Protein AF-T1PKG7-F1 (afdb_monomer)

Nearest PDB structures (foldseek):
  4kyn-assembly2_D  TM=7.425E-01  e=3.525E-04  Anopheles gambiae

Mean predicted aligned error: 14.61 Å

pLDDT: mean 75.79, std 23.17, range [30.78, 98.31]

Sequence (175 aa):
MNNEVDESEQGGPGRHHHHRHGPHGHHGRHGHHHHHCFPTCLFNETGILIDGELQEDNLDTFLSGAAAENPEVLPILKESFQTCYQKSVEIMEKIREHWSKKENSSRRPPHHHHRHHHCSPQAGIMFHCAMMNTFKQCPDSIWSDTDECNNVREYFIECMPSPDDQDDEEEEEEE

Structure (mmCIF, N/CA/C/O backbone):
data_AF-T1PKG7-F1
#
_entry.id   AF-T1PKG7-F1
#
loop_
_atom_site.group_PDB
_atom_site.id
_atom_site.type_symbol
_atom_site.label_atom_id
_atom_site.label_alt_id
_atom_site.label_comp_id
_atom_site.label_asym_id
_atom_site.label_entity_id
_atom_site.label_seq_id
_atom_site.pdbx_PDB_ins_code
_atom_site.Cartn_x
_atom_site.Cartn_y
_atom_site.Cartn_z
_atom_site.occupancy
_atom_site.B_iso_or_equiv
_atom_site.auth_seq_id
_atom_site.auth_comp_id
_atom_site.auth_asym_id
_atom_site.auth_atom_id
_atom_site.pdbx_PDB_model_num
ATOM 1 N N . MET A 1 1 ? 54.053 -59.681 -47.381 1.00 36.75 1 MET A N 1
ATOM 2 C CA . MET A 1 1 ? 54.386 -58.263 -47.616 1.00 36.75 1 MET A CA 1
ATOM 3 C C . MET A 1 1 ? 54.652 -57.654 -46.261 1.00 36.75 1 MET A C 1
ATOM 5 O O . MET A 1 1 ? 53.821 -57.787 -45.375 1.00 36.75 1 MET A O 1
ATOM 9 N N . ASN A 1 2 ? 55.874 -57.163 -46.115 1.00 32.66 2 ASN A N 1
ATOM 10 C CA . ASN A 1 2 ? 56.533 -56.772 -44.877 1.00 32.66 2 ASN A CA 1
ATOM 11 C C . ASN A 1 2 ? 55.870 -55.544 -44.237 1.00 32.66 2 ASN A C 1
ATOM 13 O O . ASN A 1 2 ? 55.449 -54.644 -44.961 1.00 32.66 2 ASN A O 1
ATOM 17 N N . ASN A 1 3 ? 55.855 -55.465 -42.908 1.00 30.83 3 ASN A N 1
ATOM 18 C CA . ASN A 1 3 ? 56.869 -54.692 -42.180 1.00 30.83 3 ASN A CA 1
ATOM 19 C C . ASN A 1 3 ? 56.643 -54.799 -40.665 1.00 30.83 3 ASN A C 1
ATOM 21 O O . ASN A 1 3 ? 55.593 -54.419 -40.155 1.00 30.83 3 ASN A O 1
ATOM 25 N N . GLU A 1 4 ? 57.668 -55.293 -39.974 1.00 40.53 4 GLU A N 1
ATOM 26 C CA . GLU A 1 4 ? 57.980 -54.920 -38.595 1.00 40.53 4 GLU A CA 1
ATOM 27 C C . GLU A 1 4 ? 58.285 -53.418 -38.544 1.00 40.53 4 GLU A C 1
ATOM 29 O O . GLU A 1 4 ? 59.022 -52.927 -39.402 1.00 40.53 4 GLU A O 1
ATOM 34 N N . VAL A 1 5 ? 57.773 -52.711 -37.533 1.00 40.88 5 VAL A N 1
ATOM 35 C CA . VAL A 1 5 ? 58.470 -51.556 -36.954 1.00 40.88 5 VAL A CA 1
ATOM 36 C C . VAL A 1 5 ? 58.295 -51.594 -35.437 1.00 40.88 5 VAL A C 1
ATOM 38 O O . VAL A 1 5 ? 57.186 -51.704 -34.916 1.00 40.88 5 VAL A O 1
ATOM 41 N N . ASP A 1 6 ? 59.463 -51.550 -34.816 1.00 31.34 6 ASP A N 1
ATOM 42 C CA . ASP A 1 6 ? 59.846 -51.547 -33.414 1.00 31.34 6 ASP A CA 1
ATOM 43 C C . ASP A 1 6 ? 59.566 -50.206 -32.702 1.00 31.34 6 ASP A C 1
ATOM 45 O O . ASP A 1 6 ? 59.277 -49.185 -33.327 1.00 31.34 6 ASP A O 1
ATOM 49 N N . GLU A 1 7 ? 59.649 -50.263 -31.373 1.00 37.56 7 GLU A N 1
ATOM 50 C CA . GLU A 1 7 ? 59.443 -49.223 -30.361 1.00 37.56 7 GLU A CA 1
ATOM 51 C C . GLU A 1 7 ? 60.201 -47.898 -30.558 1.00 37.56 7 GLU A C 1
ATOM 53 O O . GLU A 1 7 ? 61.357 -47.877 -30.967 1.00 37.56 7 GLU A O 1
ATOM 58 N N . SER A 1 8 ? 59.559 -46.796 -30.135 1.00 30.78 8 SER A N 1
ATOM 59 C CA . SER A 1 8 ? 60.090 -45.537 -29.539 1.00 30.78 8 SER A CA 1
ATOM 60 C C . SER A 1 8 ? 59.114 -44.399 -29.899 1.00 30.78 8 SER A C 1
ATOM 62 O O . SER A 1 8 ? 58.644 -44.324 -31.022 1.00 30.78 8 SER A O 1
ATOM 64 N N . GLU A 1 9 ? 58.648 -43.476 -29.059 1.00 32.22 9 GLU A N 1
ATOM 65 C CA . GLU A 1 9 ? 59.076 -42.955 -27.769 1.00 32.22 9 GLU A CA 1
ATOM 66 C C . GLU A 1 9 ? 57.873 -42.226 -27.116 1.00 32.22 9 GLU A C 1
ATOM 68 O O . GLU A 1 9 ? 57.180 -41.432 -27.745 1.00 32.22 9 GLU A O 1
ATOM 73 N N . GLN A 1 10 ? 57.624 -42.536 -25.844 1.00 37.44 10 GLN A N 1
ATOM 74 C CA . GLN A 1 10 ? 57.260 -41.636 -24.737 1.00 37.44 10 GLN A CA 1
ATOM 75 C C . GLN A 1 10 ? 56.441 -40.349 -25.012 1.00 37.44 10 GLN A C 1
ATOM 77 O O . GLN A 1 10 ? 56.966 -39.306 -25.392 1.00 37.44 10 GLN A O 1
ATOM 82 N N . GLY A 1 11 ? 55.175 -40.365 -24.578 1.00 32.59 11 GLY A N 1
ATOM 83 C CA . GLY A 1 11 ? 54.392 -39.175 -24.226 1.00 32.59 11 GLY A CA 1
ATOM 84 C C . GLY A 1 11 ? 53.432 -39.515 -23.081 1.00 32.59 11 GLY A C 1
ATOM 85 O O . GLY A 1 11 ? 52.555 -40.355 -23.247 1.00 32.59 11 GLY A O 1
ATOM 86 N N . GLY A 1 12 ? 53.673 -38.951 -21.893 1.00 36.41 12 GLY A N 1
ATOM 87 C CA . GLY A 1 12 ? 53.175 -39.442 -20.598 1.00 36.41 12 GLY A CA 1
ATOM 88 C C . GLY A 1 12 ? 51.651 -39.444 -20.374 1.00 36.41 12 GLY A C 1
ATOM 89 O O . GLY A 1 12 ? 50.890 -38.877 -21.157 1.00 36.41 12 GLY A O 1
ATOM 90 N N . PRO A 1 13 ? 51.182 -40.064 -19.271 1.00 38.31 13 PRO A N 1
ATOM 91 C CA . PRO A 1 13 ? 49.759 -40.174 -18.985 1.00 38.31 13 PRO A CA 1
ATOM 92 C C . PRO A 1 13 ? 49.164 -38.796 -18.674 1.00 38.31 13 PRO A C 1
ATOM 94 O O . PRO A 1 13 ? 49.555 -38.121 -17.717 1.00 38.31 13 PRO A O 1
ATOM 97 N N . GLY A 1 14 ? 48.197 -38.392 -19.498 1.00 37.16 14 GLY A N 1
ATOM 98 C CA . GLY A 1 14 ? 47.381 -37.207 -19.285 1.00 37.16 14 GLY A CA 1
ATOM 99 C C . GLY A 1 14 ? 46.740 -37.233 -17.900 1.00 37.16 14 GLY A C 1
ATOM 100 O O . GLY A 1 14 ? 46.066 -38.189 -17.514 1.00 37.16 14 GLY A O 1
ATOM 101 N N . ARG A 1 15 ? 46.959 -36.165 -17.132 1.00 39.47 15 ARG A N 1
ATOM 102 C CA . ARG A 1 15 ? 46.276 -35.936 -15.859 1.00 39.47 15 ARG A CA 1
ATOM 103 C C . ARG A 1 15 ? 44.804 -35.646 -16.144 1.00 39.47 15 ARG A C 1
ATOM 105 O O . ARG A 1 15 ? 44.430 -34.508 -16.409 1.00 39.47 15 ARG A O 1
ATOM 112 N N . HIS A 1 16 ? 43.959 -36.667 -16.067 1.00 42.72 16 HIS A N 1
ATOM 113 C CA . HIS A 1 16 ? 42.524 -36.459 -15.928 1.00 42.72 16 HIS A CA 1
ATOM 114 C C . HIS A 1 16 ? 42.246 -35.973 -14.502 1.00 42.72 16 HIS A C 1
ATOM 116 O O . HIS A 1 16 ? 42.284 -36.740 -13.539 1.00 42.72 16 HIS A O 1
ATOM 122 N N . HIS A 1 17 ? 41.998 -34.672 -14.355 1.00 42.88 17 HIS A N 1
ATOM 123 C CA . HIS A 1 17 ? 41.453 -34.112 -13.124 1.00 42.88 17 HIS A CA 1
ATOM 124 C C . HIS A 1 17 ? 40.016 -34.616 -12.947 1.00 42.88 17 HIS A C 1
ATOM 126 O O . HIS A 1 17 ? 39.062 -34.036 -13.457 1.00 42.88 17 HIS A O 1
ATOM 132 N N . HIS A 1 18 ? 39.856 -35.718 -12.215 1.00 43.47 18 HIS A N 1
ATOM 133 C CA . HIS A 1 18 ? 38.565 -36.105 -11.667 1.00 43.47 18 HIS A CA 1
ATOM 134 C C . HIS A 1 18 ? 38.211 -35.128 -10.545 1.00 43.47 18 HIS A C 1
ATOM 136 O O . HIS A 1 18 ? 38.605 -35.314 -9.393 1.00 43.47 18 HIS A O 1
ATOM 142 N N . HIS A 1 19 ? 37.461 -34.075 -10.870 1.00 45.50 19 HIS A N 1
ATOM 143 C CA . HIS A 1 19 ? 36.728 -33.343 -9.848 1.00 45.50 19 HIS A CA 1
ATOM 144 C C . HIS A 1 19 ? 35.673 -34.287 -9.266 1.00 45.50 19 HIS A C 1
ATOM 146 O O . HIS A 1 19 ? 34.627 -34.540 -9.863 1.00 45.50 19 HIS A O 1
ATOM 152 N N . ARG A 1 20 ? 35.982 -34.853 -8.094 1.00 42.34 20 ARG A N 1
ATOM 153 C CA . ARG A 1 20 ? 34.993 -35.469 -7.213 1.00 42.34 20 ARG A CA 1
ATOM 154 C C . ARG A 1 20 ? 34.024 -34.372 -6.788 1.00 42.34 20 ARG A C 1
ATOM 156 O O . ARG A 1 20 ? 34.294 -33.634 -5.845 1.00 42.34 20 ARG A O 1
ATOM 163 N N . HIS A 1 21 ? 32.907 -34.255 -7.491 1.00 48.47 21 HIS A N 1
ATOM 164 C CA . HIS A 1 21 ? 31.744 -33.585 -6.939 1.00 48.47 21 HIS A CA 1
ATOM 165 C C . HIS A 1 21 ? 31.250 -34.448 -5.773 1.00 48.47 21 HIS A C 1
ATOM 167 O O . HIS A 1 21 ? 30.805 -35.578 -5.974 1.00 48.47 21 HIS A O 1
ATOM 173 N N . GLY A 1 22 ? 31.409 -33.943 -4.546 1.00 43.34 22 GLY A N 1
ATOM 174 C CA . GLY A 1 22 ? 30.680 -34.458 -3.388 1.00 43.34 22 GLY A CA 1
ATOM 175 C C . GLY A 1 22 ? 29.170 -34.382 -3.643 1.00 43.34 22 GLY A C 1
ATOM 176 O O . GLY A 1 22 ? 28.752 -33.713 -4.592 1.00 43.34 22 GLY A O 1
ATOM 177 N N . PRO A 1 23 ? 28.342 -35.079 -2.850 1.00 41.56 23 PRO A N 1
ATOM 178 C CA . PRO A 1 23 ? 26.904 -35.071 -3.057 1.00 41.56 23 PRO A CA 1
ATOM 179 C C . PRO A 1 23 ? 26.406 -33.633 -2.915 1.00 41.56 23 PRO A C 1
ATOM 181 O O . PRO A 1 23 ? 26.391 -33.071 -1.823 1.00 41.56 23 PRO A O 1
ATOM 184 N N . HIS A 1 24 ? 26.056 -33.029 -4.051 1.00 55.03 24 HIS A N 1
ATOM 185 C CA . HIS A 1 24 ? 25.353 -31.760 -4.095 1.00 55.03 24 HIS A CA 1
ATOM 186 C C . HIS A 1 24 ? 24.046 -31.978 -3.346 1.00 55.03 24 HIS A C 1
ATOM 188 O O . HIS A 1 24 ? 23.166 -32.694 -3.825 1.00 55.03 24 HIS A O 1
ATOM 194 N N . GLY A 1 25 ? 23.946 -31.413 -2.142 1.00 40.53 25 GLY A N 1
ATOM 195 C CA . GLY A 1 25 ? 22.668 -31.275 -1.470 1.00 40.53 25 GLY A CA 1
ATOM 196 C C . GLY A 1 25 ? 21.733 -30.592 -2.453 1.00 40.53 25 GLY A C 1
ATOM 197 O O . GLY A 1 25 ? 22.012 -29.488 -2.921 1.00 40.53 25 GLY A O 1
ATOM 198 N N . HIS A 1 26 ? 20.664 -31.282 -2.838 1.00 50.69 26 HIS A N 1
ATOM 199 C CA . HIS A 1 26 ? 19.581 -30.662 -3.575 1.00 50.69 26 HIS A CA 1
ATOM 200 C C . HIS A 1 26 ? 18.985 -29.595 -2.658 1.00 50.69 26 HIS A C 1
ATOM 202 O O . HIS A 1 26 ? 18.103 -29.885 -1.854 1.00 50.69 26 HIS A O 1
ATOM 208 N N . HIS A 1 27 ? 19.491 -28.363 -2.757 1.00 56.72 27 HIS A N 1
ATOM 209 C CA . HIS A 1 27 ? 18.745 -27.193 -2.332 1.00 56.72 27 HIS A CA 1
ATOM 210 C C . HIS A 1 27 ? 17.391 -27.314 -3.019 1.00 56.72 27 HIS A C 1
ATOM 212 O O . HIS A 1 27 ? 17.318 -27.413 -4.250 1.00 56.72 27 HIS A O 1
ATOM 218 N N . GLY A 1 28 ? 16.348 -27.468 -2.202 1.00 46.38 28 GLY A N 1
ATOM 219 C CA . GLY A 1 28 ? 14.988 -27.640 -2.671 1.00 46.38 28 GLY A CA 1
ATOM 220 C C . GLY A 1 28 ? 14.708 -26.613 -3.755 1.00 46.38 28 GLY A C 1
ATOM 221 O O . GLY A 1 28 ? 15.102 -25.453 -3.648 1.00 46.38 28 GLY A O 1
ATOM 222 N N . ARG A 1 29 ? 14.065 -27.058 -4.832 1.00 44.38 29 ARG A N 1
ATOM 223 C CA . ARG A 1 29 ? 13.454 -26.149 -5.793 1.00 44.38 29 ARG A CA 1
ATOM 224 C C . ARG A 1 29 ? 12.517 -25.238 -5.002 1.00 44.38 29 ARG A C 1
ATOM 226 O O . ARG A 1 29 ? 11.403 -25.647 -4.691 1.00 44.38 29 ARG A O 1
ATOM 233 N N . HIS A 1 30 ? 12.969 -24.038 -4.655 1.00 56.69 30 HIS A N 1
ATOM 234 C CA . HIS A 1 30 ? 12.071 -22.970 -4.258 1.00 56.69 30 HIS A CA 1
ATOM 235 C C . HIS A 1 30 ? 11.125 -22.788 -5.447 1.00 56.69 30 HIS A C 1
ATOM 237 O O . HIS A 1 30 ? 11.563 -22.479 -6.558 1.00 56.69 30 HIS A O 1
ATOM 243 N N . GLY A 1 31 ? 9.857 -23.155 -5.250 1.00 44.84 31 GLY A N 1
ATOM 244 C CA . GLY A 1 31 ? 8.826 -23.021 -6.268 1.00 44.84 31 GLY A CA 1
ATOM 245 C C . GLY A 1 31 ? 8.820 -21.586 -6.780 1.00 44.84 31 GLY A C 1
ATOM 246 O O . GLY A 1 31 ? 8.968 -20.651 -5.998 1.00 44.84 31 GLY A O 1
ATOM 247 N N . HIS A 1 32 ? 8.716 -21.424 -8.096 1.00 51.25 32 HIS A N 1
ATOM 248 C CA . HIS A 1 32 ? 8.721 -20.124 -8.749 1.00 51.25 32 HIS A CA 1
ATOM 249 C C . HIS A 1 32 ? 7.761 -19.156 -8.042 1.00 51.25 32 HIS A C 1
ATOM 251 O O . HIS A 1 32 ? 6.578 -19.444 -7.873 1.00 51.25 32 HIS A O 1
ATOM 257 N N . HIS A 1 33 ? 8.313 -18.028 -7.601 1.00 52.25 33 HIS A N 1
ATOM 258 C CA . HIS A 1 33 ? 7.648 -16.974 -6.849 1.00 52.25 33 HIS A CA 1
ATOM 259 C C . HIS A 1 33 ? 6.510 -16.331 -7.66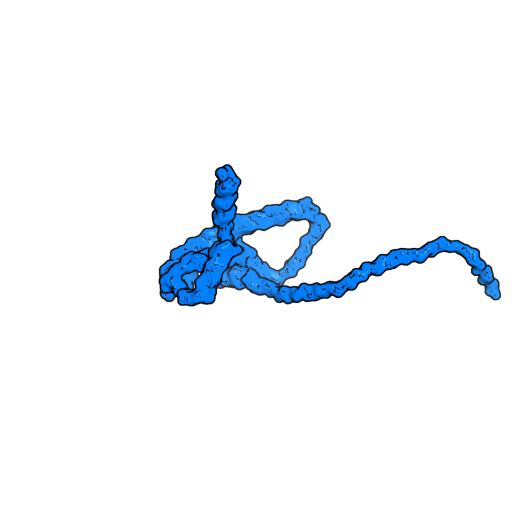2 1.00 52.25 33 HIS A C 1
ATOM 261 O O . HIS A 1 33 ? 6.673 -15.278 -8.274 1.00 52.25 33 HIS A O 1
ATOM 267 N N . HIS A 1 34 ? 5.331 -16.954 -7.675 1.00 49.72 34 HIS A N 1
ATOM 268 C CA . HIS A 1 34 ? 4.131 -16.404 -8.316 1.00 49.72 34 HIS A CA 1
ATOM 269 C C . HIS A 1 34 ? 3.548 -15.187 -7.568 1.00 49.72 34 HIS A C 1
ATOM 271 O O . HIS A 1 34 ? 2.696 -14.486 -8.110 1.00 49.72 34 HIS A O 1
ATOM 277 N N . HIS A 1 35 ? 4.034 -14.886 -6.357 1.00 57.75 35 HIS A N 1
ATOM 278 C CA . HIS A 1 35 ? 3.563 -13.758 -5.545 1.00 57.75 35 HIS A CA 1
ATOM 279 C C . HIS A 1 35 ? 3.872 -12.380 -6.150 1.00 57.75 35 HIS A C 1
ATOM 281 O O . HIS A 1 35 ? 3.149 -11.429 -5.878 1.00 57.75 35 HIS A O 1
ATOM 287 N N . HIS A 1 36 ? 4.885 -12.252 -7.014 1.00 66.44 36 HIS A N 1
ATOM 288 C CA . HIS A 1 36 ? 5.268 -10.945 -7.571 1.00 66.44 36 HIS A CA 1
ATOM 289 C C . HIS A 1 36 ? 4.279 -10.396 -8.609 1.00 66.44 36 HIS A C 1
ATOM 291 O O . HIS A 1 36 ? 4.291 -9.206 -8.905 1.00 66.44 36 HIS A O 1
ATOM 297 N N . CYS A 1 37 ? 3.417 -11.249 -9.164 1.00 88.00 37 CYS A N 1
ATOM 298 C CA . CYS A 1 37 ? 2.479 -10.860 -10.215 1.00 88.00 37 CYS A CA 1
ATOM 299 C C . CYS A 1 37 ? 1.109 -10.442 -9.691 1.00 88.00 37 CYS A C 1
ATOM 301 O O . CYS A 1 37 ? 0.390 -9.730 -10.392 1.00 88.00 37 CYS A O 1
ATOM 303 N N . PHE A 1 38 ? 0.752 -10.855 -8.472 1.00 90.75 38 PHE A N 1
ATOM 304 C CA . PHE A 1 38 ? -0.519 -10.474 -7.865 1.00 90.75 38 PHE A CA 1
ATOM 305 C C . PHE A 1 38 ? -0.671 -8.946 -7.760 1.00 90.75 38 PHE A C 1
ATOM 307 O O . PHE A 1 38 ? -1.678 -8.446 -8.257 1.00 90.75 38 PHE A O 1
ATOM 314 N N . PRO A 1 39 ? 0.322 -8.181 -7.258 1.00 93.69 39 PRO A N 1
ATOM 315 C CA . PRO A 1 39 ? 0.220 -6.722 -7.215 1.00 93.69 39 PRO A CA 1
ATOM 316 C C . PRO A 1 39 ? 0.044 -6.075 -8.590 1.00 93.69 39 PRO A C 1
ATOM 318 O O . PRO A 1 39 ? -0.739 -5.147 -8.744 1.00 93.69 39 PRO A O 1
ATOM 321 N N . THR A 1 40 ? 0.726 -6.591 -9.620 1.00 93.06 40 THR A N 1
ATOM 322 C CA . THR A 1 40 ? 0.543 -6.094 -10.995 1.00 93.06 40 THR A CA 1
ATOM 323 C C . THR A 1 40 ? -0.872 -6.351 -11.499 1.00 93.06 40 THR A C 1
ATOM 325 O O . THR A 1 40 ? -1.479 -5.467 -12.088 1.00 93.06 40 THR A O 1
ATOM 328 N N . CYS A 1 41 ? -1.403 -7.553 -11.266 1.00 93.50 41 CYS A N 1
ATOM 329 C CA . CYS A 1 41 ? -2.775 -7.894 -11.631 1.00 93.50 41 CYS A CA 1
ATOM 330 C C . CYS A 1 41 ? -3.770 -6.962 -10.931 1.00 93.50 41 CYS A C 1
ATOM 332 O O . CYS A 1 41 ? -4.578 -6.324 -11.595 1.00 93.50 41 CYS A O 1
ATOM 334 N N . LEU A 1 42 ? -3.642 -6.817 -9.608 1.00 95.12 42 LEU A N 1
ATOM 335 C CA . LEU A 1 42 ? -4.484 -5.939 -8.804 1.00 95.12 42 LEU A CA 1
ATOM 336 C C . LEU A 1 42 ? -4.489 -4.508 -9.352 1.00 95.12 42 LEU A C 1
ATOM 338 O O . LEU A 1 42 ? -5.558 -3.947 -9.580 1.00 95.12 42 LEU A O 1
ATOM 342 N N . PHE A 1 43 ? -3.315 -3.921 -9.586 1.00 95.75 43 PHE A N 1
ATOM 343 C CA . PHE A 1 43 ? -3.218 -2.541 -10.061 1.00 95.75 43 PHE A CA 1
ATOM 344 C C . PHE A 1 43 ? -3.682 -2.352 -11.504 1.00 95.75 43 PHE A C 1
ATOM 346 O O . PHE A 1 43 ? -4.242 -1.303 -11.806 1.00 95.75 43 PHE A O 1
ATOM 353 N N . ASN A 1 44 ? -3.539 -3.362 -12.365 1.00 94.19 44 ASN A N 1
ATOM 354 C CA . ASN A 1 44 ? -4.105 -3.317 -13.713 1.00 94.19 44 ASN A CA 1
ATOM 355 C C . ASN A 1 44 ? -5.640 -3.357 -13.692 1.00 94.19 44 ASN A C 1
ATOM 357 O O . ASN A 1 44 ? -6.273 -2.588 -14.407 1.00 94.19 44 ASN A O 1
ATOM 361 N N . GLU A 1 45 ? -6.237 -4.233 -12.877 1.00 95.88 45 GLU A N 1
ATOM 362 C CA . GLU A 1 45 ? -7.699 -4.368 -12.768 1.00 95.88 45 GLU A CA 1
ATOM 363 C C . GLU A 1 45 ? -8.350 -3.135 -12.124 1.00 95.88 45 GLU A C 1
ATOM 365 O O . GLU A 1 45 ? -9.450 -2.732 -12.494 1.00 95.88 45 GLU A O 1
ATOM 370 N N . THR A 1 46 ? -7.666 -2.520 -11.158 1.00 97.12 46 THR A N 1
ATOM 371 C CA . THR A 1 46 ? -8.166 -1.347 -10.419 1.00 97.12 46 THR A CA 1
ATOM 372 C C . THR A 1 46 ? -7.776 -0.014 -11.053 1.00 97.12 46 THR A C 1
ATOM 374 O O . THR A 1 46 ? -8.345 1.017 -10.708 1.00 97.12 46 THR A O 1
ATOM 377 N N . GLY A 1 47 ? -6.793 -0.008 -11.954 1.00 97.12 47 GLY A N 1
ATOM 378 C CA . GLY A 1 47 ? -6.224 1.213 -12.517 1.00 97.12 47 GLY A CA 1
ATOM 379 C C . GLY A 1 47 ? -5.461 2.072 -11.502 1.00 97.12 47 GLY A C 1
ATOM 380 O O . GLY A 1 47 ? -5.278 3.257 -11.756 1.00 97.12 47 GLY A O 1
ATOM 381 N N . ILE A 1 48 ? -5.041 1.523 -10.356 1.00 98.19 48 ILE A N 1
ATOM 382 C CA . ILE A 1 48 ? -4.317 2.271 -9.308 1.00 98.19 48 ILE A CA 1
ATOM 383 C C . ILE A 1 48 ? -2.928 2.709 -9.782 1.00 98.19 48 ILE A C 1
ATOM 385 O O . ILE A 1 48 ? -2.460 3.776 -9.399 1.00 98.19 48 ILE A O 1
ATOM 389 N N . LEU A 1 49 ? -2.272 1.903 -10.618 1.00 96.12 49 LEU A N 1
ATOM 390 C CA . LEU A 1 49 ? -0.939 2.193 -11.141 1.00 96.12 49 LEU A CA 1
ATOM 391 C C . LEU A 1 49 ? -0.957 2.039 -12.663 1.00 96.12 49 LEU A C 1
ATOM 393 O O . LEU A 1 49 ? -1.049 0.920 -13.168 1.00 96.12 49 LEU A O 1
ATOM 397 N N . ILE A 1 50 ? -0.869 3.154 -13.388 1.00 94.81 50 ILE A N 1
ATOM 398 C CA . ILE A 1 50 ? -0.890 3.184 -14.858 1.00 94.81 50 ILE A CA 1
ATOM 399 C C . ILE A 1 50 ? 0.459 3.693 -15.340 1.00 94.81 50 ILE A C 1
ATOM 401 O O . ILE A 1 50 ? 0.866 4.789 -14.979 1.00 94.81 50 ILE A O 1
ATOM 405 N N . ASP A 1 51 ? 1.169 2.882 -16.126 1.00 91.25 51 ASP A N 1
ATOM 406 C CA . ASP A 1 51 ? 2.501 3.213 -16.656 1.00 91.25 51 ASP A CA 1
ATOM 407 C C . ASP A 1 51 ? 3.518 3.659 -15.585 1.00 91.25 51 ASP A C 1
ATOM 409 O O . ASP A 1 51 ? 4.455 4.401 -15.862 1.00 91.25 51 ASP A O 1
ATOM 413 N N . GLY A 1 52 ? 3.356 3.151 -14.359 1.00 91.38 52 GLY A N 1
ATOM 414 C CA . GLY A 1 52 ? 4.204 3.489 -13.215 1.00 91.38 52 GLY A CA 1
ATOM 415 C C . GLY A 1 52 ? 3.755 4.720 -12.429 1.00 91.38 52 GLY A C 1
ATOM 416 O O . GLY A 1 52 ? 4.396 5.031 -11.433 1.00 91.38 52 GLY A O 1
ATOM 417 N N . GLU A 1 53 ? 2.650 5.360 -12.819 1.00 96.75 53 GLU A N 1
ATOM 418 C CA . GLU A 1 53 ? 2.088 6.547 -12.171 1.00 96.75 53 GLU A CA 1
ATOM 419 C C . GLU A 1 53 ? 0.876 6.203 -11.297 1.00 96.75 53 GLU A C 1
ATOM 421 O O . GLU A 1 53 ? -0.061 5.518 -11.738 1.00 96.75 53 GLU A O 1
ATOM 426 N N . LEU A 1 54 ? 0.877 6.708 -10.061 1.00 97.50 54 LEU A N 1
ATOM 427 C CA . LEU A 1 54 ? -0.213 6.517 -9.105 1.00 97.50 54 LEU A CA 1
ATOM 428 C C . LEU A 1 54 ? -1.458 7.308 -9.517 1.00 97.50 54 LEU A C 1
ATOM 430 O O . LEU A 1 54 ? -1.411 8.519 -9.710 1.00 97.50 54 LEU A O 1
ATOM 434 N N . GLN A 1 55 ? -2.592 6.621 -9.597 1.00 98.31 55 GLN A N 1
ATOM 435 C CA . GLN A 1 55 ? -3.899 7.228 -9.824 1.00 98.31 55 GLN A CA 1
ATOM 436 C C . GLN A 1 55 ? -4.628 7.365 -8.482 1.00 98.31 55 GLN A C 1
ATOM 438 O O . GLN A 1 55 ? -5.285 6.425 -8.028 1.00 98.31 55 GLN A O 1
ATOM 443 N N . GLU A 1 56 ? -4.496 8.525 -7.835 1.00 96.69 56 GLU A N 1
ATOM 444 C CA . GLU A 1 56 ? -5.012 8.758 -6.475 1.00 96.69 56 GLU A CA 1
ATOM 445 C C . GLU A 1 56 ? -6.525 8.535 -6.358 1.00 96.69 56 GLU A C 1
ATOM 447 O O . GLU A 1 56 ? -6.963 7.873 -5.423 1.00 96.69 56 GLU A O 1
ATOM 452 N N . ASP A 1 57 ? -7.321 8.975 -7.336 1.00 98.00 57 ASP A N 1
ATOM 453 C CA . ASP A 1 57 ? -8.780 8.777 -7.324 1.00 98.00 57 ASP A CA 1
ATOM 454 C C . ASP A 1 57 ? -9.170 7.283 -7.338 1.00 98.00 57 ASP A C 1
ATOM 456 O O . ASP A 1 57 ? -10.110 6.852 -6.656 1.00 98.00 57 ASP A O 1
ATOM 460 N N . ASN A 1 58 ? -8.430 6.471 -8.103 1.00 98.25 58 ASN A N 1
ATOM 461 C CA . ASN A 1 58 ? -8.652 5.025 -8.184 1.00 98.25 58 ASN A CA 1
ATOM 462 C C . ASN A 1 58 ? -8.207 4.335 -6.891 1.00 98.25 58 ASN A C 1
ATOM 464 O O . ASN A 1 58 ? -8.900 3.439 -6.404 1.00 98.25 58 ASN A O 1
ATOM 468 N N . LEU A 1 59 ? -7.083 4.776 -6.315 1.00 98.00 59 LEU A N 1
ATOM 469 C CA . LEU A 1 59 ? -6.610 4.312 -5.013 1.00 98.00 59 LEU A CA 1
ATOM 470 C C . LEU A 1 59 ? -7.642 4.619 -3.925 1.00 98.00 59 LEU A C 1
ATOM 472 O O . LEU A 1 59 ? -8.042 3.721 -3.190 1.00 98.00 59 LEU A O 1
ATOM 476 N N . ASP A 1 60 ? -8.124 5.856 -3.859 1.00 97.69 60 ASP A N 1
ATOM 477 C CA . ASP A 1 60 ? -9.108 6.304 -2.880 1.00 97.69 60 ASP A CA 1
ATOM 478 C C . ASP A 1 60 ? -10.408 5.513 -2.973 1.00 97.69 60 ASP A C 1
ATOM 480 O O . ASP A 1 60 ? -10.946 5.072 -1.952 1.00 97.69 60 ASP A O 1
ATOM 484 N N . THR A 1 61 ? -10.890 5.283 -4.194 1.00 97.88 61 THR A N 1
ATOM 485 C CA . THR A 1 61 ? -12.082 4.467 -4.443 1.00 97.88 61 THR A CA 1
ATOM 486 C C . THR A 1 61 ? -11.873 3.027 -3.969 1.00 97.88 61 THR A C 1
ATOM 488 O O . THR A 1 61 ? -12.719 2.480 -3.257 1.00 97.88 61 THR A O 1
ATOM 491 N N . PHE A 1 62 ? -10.737 2.417 -4.321 1.00 97.56 62 PHE A N 1
ATOM 492 C CA . PHE A 1 62 ? -10.406 1.046 -3.938 1.00 97.56 62 PHE A CA 1
ATOM 493 C C . PHE A 1 62 ? -10.274 0.885 -2.418 1.00 97.56 62 PHE A C 1
ATOM 495 O O . PHE A 1 62 ? -10.901 -0.000 -1.833 1.00 97.56 62 PHE A O 1
ATOM 502 N N . LEU A 1 63 ? -9.506 1.762 -1.767 1.00 97.25 63 LEU A N 1
ATOM 503 C CA . LEU A 1 63 ? -9.267 1.706 -0.326 1.00 97.25 63 LEU A CA 1
ATOM 504 C C . LEU A 1 63 ? -10.532 2.001 0.478 1.00 97.25 63 LEU A C 1
ATOM 506 O O . LEU A 1 63 ? -10.773 1.337 1.481 1.00 97.25 63 LEU A O 1
ATOM 510 N N . SER A 1 64 ? -11.378 2.932 0.026 1.00 96.75 64 SER A N 1
ATOM 511 C CA . SER A 1 64 ? -12.666 3.199 0.683 1.00 96.75 64 SER A CA 1
ATOM 512 C C . SER A 1 64 ? -13.574 1.968 0.663 1.00 96.75 64 SER A C 1
ATOM 514 O O . SER A 1 64 ? -14.257 1.690 1.646 1.00 96.75 64 SER A O 1
ATOM 516 N N . GLY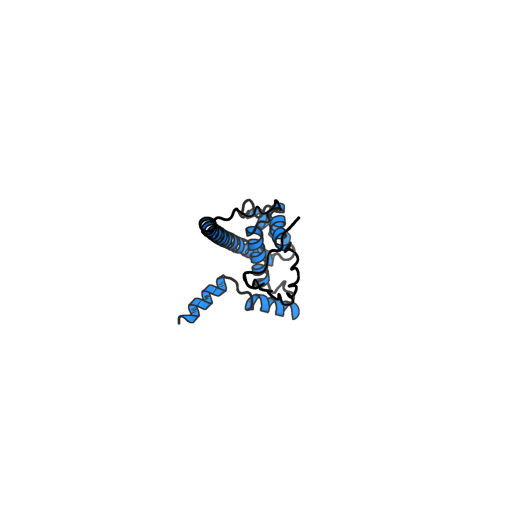 A 1 65 ? -13.557 1.200 -0.433 1.00 96.19 65 GLY A N 1
ATOM 517 C CA . GLY A 1 65 ? -14.256 -0.082 -0.510 1.00 96.19 65 GLY A CA 1
ATOM 518 C C . GLY A 1 65 ? -13.650 -1.143 0.411 1.00 96.19 65 GLY A C 1
ATOM 519 O O . GLY A 1 65 ? -14.383 -1.831 1.117 1.00 96.19 65 GLY A O 1
ATOM 520 N N . ALA A 1 66 ? -12.318 -1.251 0.445 1.00 93.31 66 ALA A N 1
ATOM 521 C CA . ALA A 1 66 ? -11.608 -2.211 1.293 1.00 93.31 66 ALA A CA 1
ATOM 522 C C . ALA A 1 66 ? -11.774 -1.928 2.798 1.00 93.31 66 ALA A C 1
ATOM 524 O O . ALA A 1 66 ? -11.835 -2.857 3.599 1.00 93.31 66 ALA A O 1
ATOM 525 N N . ALA A 1 67 ? -11.882 -0.655 3.181 1.00 95.06 67 ALA A N 1
ATOM 526 C CA . ALA A 1 67 ? -12.029 -0.204 4.562 1.00 95.06 67 ALA A CA 1
ATOM 527 C C . ALA A 1 67 ? -13.493 -0.006 4.992 1.00 95.06 67 ALA A C 1
ATOM 529 O O . ALA A 1 67 ? -13.737 0.552 6.058 1.00 95.06 67 ALA A O 1
ATOM 530 N N . ALA A 1 68 ? -14.480 -0.444 4.201 1.00 95.38 68 ALA A N 1
ATOM 531 C CA . ALA A 1 68 ? -15.894 -0.173 4.474 1.00 95.38 68 ALA A CA 1
ATOM 532 C C . ALA A 1 68 ? -16.362 -0.666 5.859 1.00 95.38 68 ALA A C 1
ATOM 534 O O . ALA A 1 68 ? -17.200 -0.023 6.489 1.00 95.38 68 ALA A O 1
ATOM 535 N N . GLU A 1 69 ? -15.811 -1.785 6.338 1.00 94.75 69 GLU A N 1
ATOM 536 C CA . GLU A 1 69 ? -16.111 -2.342 7.665 1.00 94.75 69 GLU A CA 1
ATOM 537 C C . GLU A 1 69 ? -15.270 -1.708 8.784 1.00 94.75 69 GLU A C 1
ATOM 539 O O . GLU A 1 69 ? -15.716 -1.659 9.926 1.00 94.75 69 GLU A O 1
ATOM 544 N N . ASN A 1 70 ? -14.087 -1.183 8.453 1.00 94.69 70 ASN A N 1
ATOM 545 C CA . ASN A 1 70 ? -13.117 -0.625 9.398 1.00 94.69 70 ASN A CA 1
ATOM 546 C C . ASN A 1 70 ? -12.628 0.750 8.904 1.00 94.69 70 ASN A C 1
ATOM 548 O O . ASN A 1 70 ? -11.469 0.892 8.507 1.00 94.69 70 ASN A O 1
ATOM 552 N N . PRO A 1 71 ? -13.495 1.780 8.891 1.00 94.50 71 PRO A N 1
ATOM 553 C CA . PRO A 1 71 ? -13.183 3.070 8.272 1.00 94.50 71 PRO A CA 1
ATOM 554 C C . PRO A 1 71 ? -12.022 3.805 8.953 1.00 94.50 71 PRO A C 1
ATOM 556 O O . PRO A 1 71 ? -11.387 4.653 8.331 1.00 94.50 71 PRO A O 1
ATOM 559 N N . GLU A 1 72 ? -11.711 3.470 10.207 1.00 94.56 72 GLU A N 1
ATOM 560 C CA . GLU A 1 72 ? -10.567 4.024 10.937 1.00 94.56 72 GLU A CA 1
ATOM 561 C C . GLU A 1 72 ? -9.206 3.601 10.366 1.00 94.56 72 GLU A C 1
ATOM 563 O O . GLU A 1 72 ? -8.226 4.315 10.558 1.00 94.56 72 GLU A O 1
ATOM 568 N N . VAL A 1 73 ? -9.139 2.501 9.603 1.00 95.50 73 VAL A N 1
ATOM 569 C CA . VAL A 1 73 ? -7.898 2.053 8.948 1.00 95.50 73 VAL A CA 1
ATOM 570 C C . VAL A 1 73 ? -7.646 2.761 7.612 1.00 95.50 73 VAL A C 1
ATOM 572 O O . VAL A 1 73 ? -6.532 2.740 7.093 1.00 95.50 73 VAL A O 1
ATOM 575 N N . LEU A 1 74 ? -8.667 3.409 7.038 1.00 96.06 74 LEU A N 1
ATOM 576 C CA . LEU A 1 74 ? -8.572 4.104 5.753 1.00 96.06 74 LEU A CA 1
ATOM 577 C C . LEU A 1 74 ? -7.454 5.163 5.692 1.00 96.06 74 LEU A C 1
ATOM 579 O O . LEU A 1 74 ? -6.709 5.137 4.712 1.00 96.06 74 LEU A O 1
ATOM 583 N N . PRO A 1 75 ? -7.298 6.088 6.664 1.00 96.88 75 PRO A N 1
ATOM 584 C CA . PRO A 1 75 ? -6.197 7.054 6.626 1.00 96.88 75 PRO A CA 1
ATOM 585 C C . PRO A 1 75 ? -4.823 6.370 6.605 1.00 96.88 75 PRO A C 1
ATOM 587 O O . PRO A 1 75 ? -3.981 6.743 5.793 1.00 96.88 75 PRO A O 1
ATOM 590 N N . ILE A 1 76 ? -4.640 5.313 7.404 1.00 96.50 76 ILE A N 1
ATOM 591 C CA . ILE A 1 76 ? -3.393 4.536 7.470 1.00 96.50 76 ILE A CA 1
ATOM 592 C C . ILE A 1 76 ? -3.112 3.842 6.135 1.00 96.50 76 ILE A C 1
ATOM 594 O O . ILE A 1 76 ? -1.980 3.855 5.653 1.00 96.50 76 ILE A O 1
ATOM 598 N N . LEU A 1 77 ? -4.138 3.257 5.507 1.00 96.69 77 LEU A N 1
ATOM 599 C CA . LEU A 1 77 ? -4.017 2.668 4.175 1.00 96.69 77 LEU A CA 1
ATOM 600 C C . LEU A 1 77 ? -3.582 3.720 3.148 1.00 96.69 77 LEU A C 1
ATOM 602 O O . LEU A 1 77 ? -2.636 3.479 2.402 1.00 96.69 77 LEU A O 1
ATOM 606 N N . LYS A 1 78 ? -4.238 4.886 3.106 1.00 97.31 78 LYS A N 1
ATOM 607 C CA . LYS A 1 78 ? -3.906 5.947 2.142 1.00 97.31 78 LYS A CA 1
ATOM 608 C C . LYS A 1 78 ? -2.460 6.406 2.288 1.00 97.31 78 LYS A C 1
ATOM 610 O O . LYS A 1 78 ? -1.717 6.383 1.308 1.00 97.31 78 LYS A O 1
ATOM 615 N N . GLU A 1 79 ? -2.059 6.735 3.511 1.00 97.25 79 GLU A N 1
ATOM 616 C CA . GLU A 1 79 ? -0.694 7.152 3.822 1.00 97.25 79 GLU A CA 1
ATOM 617 C C . GLU A 1 79 ? 0.319 6.057 3.466 1.00 97.25 79 GLU A C 1
ATOM 619 O O . GLU A 1 79 ? 1.299 6.316 2.770 1.00 97.25 79 GLU A O 1
ATOM 624 N N . SER A 1 80 ? 0.038 4.801 3.835 1.00 96.94 80 SER A N 1
ATOM 625 C CA . SER A 1 80 ? 0.891 3.657 3.498 1.00 96.94 80 SER A CA 1
ATOM 626 C C . SER A 1 80 ? 1.101 3.527 1.989 1.00 96.94 80 SER A C 1
ATOM 628 O O . SER A 1 80 ? 2.236 3.390 1.540 1.00 96.94 80 SER A O 1
ATOM 630 N N . PHE A 1 81 ? 0.038 3.585 1.182 1.00 97.81 81 PHE A N 1
ATOM 631 C CA . PHE A 1 81 ? 0.151 3.464 -0.275 1.00 97.81 81 PHE A CA 1
ATOM 632 C C . PHE A 1 81 ? 0.864 4.663 -0.918 1.00 97.81 81 PHE A C 1
ATOM 634 O O . PHE A 1 81 ? 1.644 4.453 -1.847 1.00 97.81 81 PHE A O 1
ATOM 641 N N . GLN A 1 82 ? 0.649 5.888 -0.429 1.00 97.31 82 GLN A N 1
ATOM 642 C CA . GLN A 1 82 ? 1.319 7.093 -0.936 1.00 97.31 82 GLN A CA 1
ATOM 643 C C . GLN A 1 82 ? 2.821 7.090 -0.623 1.00 97.31 82 GLN A C 1
ATOM 645 O O . GLN A 1 82 ? 3.642 7.244 -1.530 1.00 97.31 82 GLN A O 1
ATOM 650 N N . THR A 1 83 ? 3.198 6.821 0.627 1.00 96.56 83 THR A N 1
ATOM 651 C CA . THR A 1 83 ? 4.606 6.711 1.039 1.00 96.56 83 THR A CA 1
ATOM 652 C C . THR A 1 83 ? 5.308 5.585 0.283 1.00 96.56 83 THR A C 1
ATOM 654 O O . THR A 1 83 ? 6.402 5.747 -0.257 1.00 96.56 83 THR A O 1
ATOM 657 N N . CYS A 1 84 ? 4.657 4.429 0.162 1.00 97.00 84 CYS A N 1
ATOM 658 C CA . CYS A 1 84 ? 5.233 3.286 -0.534 1.00 97.00 84 CYS A CA 1
ATOM 659 C C . CYS A 1 84 ? 5.276 3.444 -2.054 1.00 97.00 84 CYS A C 1
ATOM 661 O O . CYS A 1 84 ? 6.113 2.813 -2.702 1.00 97.00 84 CYS A O 1
ATOM 663 N N . TYR A 1 85 ? 4.427 4.294 -2.634 1.00 97.81 85 TYR A N 1
ATOM 664 C CA . TYR A 1 85 ? 4.566 4.706 -4.024 1.00 97.81 85 TYR A CA 1
ATOM 665 C C . TYR A 1 85 ? 5.874 5.473 -4.232 1.00 97.81 85 TYR A C 1
ATOM 667 O O . TYR A 1 85 ? 6.663 5.072 -5.088 1.00 97.81 85 TYR A O 1
ATOM 675 N N . GLN A 1 86 ? 6.156 6.485 -3.407 1.00 97.19 86 GLN A N 1
ATOM 676 C CA . GLN A 1 86 ? 7.406 7.253 -3.480 1.00 97.19 86 GLN A CA 1
ATOM 677 C C . GLN A 1 86 ? 8.631 6.342 -3.323 1.00 97.19 86 GLN A C 1
ATOM 679 O O . GLN A 1 86 ? 9.486 6.304 -4.210 1.00 97.19 86 GLN A O 1
ATOM 684 N N . LYS A 1 87 ? 8.641 5.478 -2.296 1.00 94.12 87 LYS A N 1
ATOM 685 C CA . LYS A 1 87 ? 9.709 4.477 -2.108 1.00 94.12 87 LYS A CA 1
ATOM 686 C C . LYS A 1 87 ? 9.846 3.538 -3.312 1.00 94.12 87 LYS A C 1
ATOM 688 O O . LYS A 1 87 ? 10.954 3.161 -3.692 1.00 94.12 87 LYS A O 1
ATOM 693 N N . SER A 1 88 ? 8.735 3.156 -3.951 1.00 94.56 88 SER A N 1
ATOM 694 C CA . SER A 1 88 ? 8.777 2.313 -5.151 1.00 94.56 88 SER A CA 1
ATOM 695 C C . SER A 1 88 ? 9.427 3.016 -6.342 1.00 94.56 88 SER A C 1
ATOM 697 O O . SER A 1 88 ? 10.186 2.374 -7.066 1.00 94.56 88 SER A O 1
ATOM 699 N N . VAL A 1 89 ? 9.181 4.317 -6.525 1.00 95.94 89 VAL A N 1
ATOM 700 C CA . VAL A 1 89 ? 9.808 5.123 -7.581 1.00 95.94 89 VAL A CA 1
ATOM 701 C C . VAL A 1 89 ? 11.317 5.195 -7.347 1.00 95.94 89 VAL A C 1
ATOM 703 O O . VAL A 1 89 ? 12.087 4.814 -8.229 1.00 95.94 89 VAL A O 1
ATOM 706 N N . GLU A 1 90 ? 11.742 5.549 -6.134 1.00 94.69 90 GLU A N 1
ATOM 707 C CA . GLU A 1 90 ? 13.161 5.646 -5.764 1.00 94.69 90 GLU A CA 1
ATOM 708 C C . GLU A 1 90 ? 13.918 4.326 -5.968 1.00 94.69 90 GLU A C 1
ATOM 710 O O . GLU A 1 90 ? 15.014 4.286 -6.536 1.00 94.69 90 GLU A O 1
ATOM 715 N N . ILE A 1 91 ? 13.336 3.205 -5.528 1.00 90.81 91 ILE A N 1
ATOM 716 C CA . ILE A 1 91 ? 13.949 1.883 -5.702 1.00 90.81 91 ILE A CA 1
ATOM 717 C C . ILE A 1 91 ? 14.051 1.532 -7.192 1.00 90.81 91 ILE A C 1
ATOM 719 O O . ILE A 1 91 ? 15.073 0.997 -7.632 1.00 90.81 91 ILE A O 1
ATOM 723 N N . MET A 1 92 ? 13.027 1.841 -7.990 1.00 89.50 92 MET A N 1
ATOM 724 C CA . MET A 1 92 ? 13.045 1.579 -9.430 1.00 89.50 92 MET A CA 1
ATOM 725 C C . MET A 1 92 ? 14.100 2.409 -10.168 1.00 89.50 92 MET A C 1
ATOM 727 O O . MET A 1 92 ? 14.751 1.887 -11.081 1.00 89.50 92 MET A O 1
ATOM 731 N N . GLU A 1 93 ? 14.331 3.654 -9.753 1.00 92.38 93 GLU A N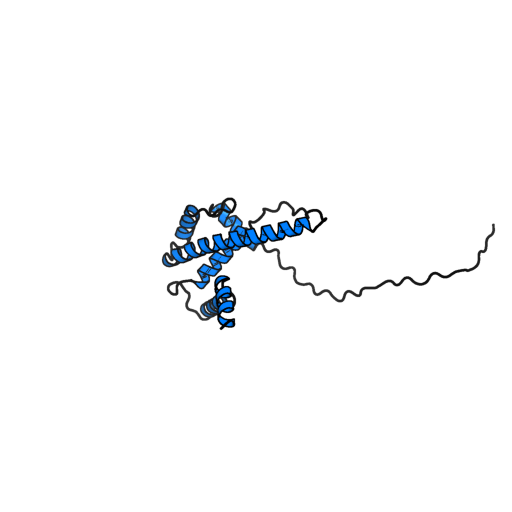 1
ATOM 732 C CA . GLU A 1 93 ? 15.424 4.488 -10.260 1.00 92.38 93 GLU A CA 1
ATOM 733 C C . GLU A 1 93 ? 16.794 3.884 -9.922 1.00 92.38 93 GLU A C 1
ATOM 735 O O . GLU A 1 93 ? 17.599 3.652 -10.830 1.00 92.38 93 GLU A O 1
ATOM 740 N N . LYS A 1 94 ? 17.027 3.501 -8.656 1.00 90.00 94 LYS A N 1
ATOM 741 C CA . LYS A 1 94 ? 18.268 2.825 -8.218 1.00 90.00 94 LYS A CA 1
ATOM 742 C C . LYS A 1 94 ? 18.532 1.543 -9.015 1.00 90.00 94 LYS A C 1
ATOM 744 O O . LYS A 1 94 ? 19.658 1.293 -9.461 1.00 90.00 94 LYS A O 1
ATOM 749 N N . ILE A 1 95 ? 17.491 0.738 -9.246 1.00 84.94 95 ILE A N 1
ATOM 750 C CA . ILE A 1 95 ? 17.565 -0.462 -10.086 1.00 84.94 95 ILE A CA 1
ATOM 751 C C . ILE A 1 95 ? 17.997 -0.071 -11.504 1.00 84.94 95 ILE A C 1
ATOM 753 O O . ILE A 1 95 ? 18.989 -0.605 -12.010 1.00 84.94 95 ILE A O 1
ATOM 757 N N . ARG A 1 96 ? 17.303 0.876 -12.146 1.00 86.25 96 ARG A N 1
ATOM 758 C CA . ARG A 1 96 ? 17.602 1.328 -13.514 1.00 86.25 96 ARG A CA 1
ATOM 759 C C . ARG A 1 96 ? 19.048 1.804 -13.663 1.00 86.25 96 ARG A C 1
ATOM 761 O O . ARG A 1 96 ? 19.717 1.426 -14.628 1.00 86.25 96 ARG A O 1
ATOM 768 N N . GLU A 1 97 ? 19.549 2.590 -12.716 1.00 87.75 97 GLU A N 1
ATOM 769 C CA . GLU A 1 97 ? 20.934 3.062 -12.717 1.00 87.75 97 GLU A CA 1
ATOM 770 C C . GLU A 1 97 ? 21.948 1.919 -12.631 1.00 87.75 97 GLU A C 1
ATOM 772 O O . GLU A 1 97 ? 22.934 1.896 -13.376 1.00 87.75 97 GLU A O 1
ATOM 777 N N . HIS A 1 98 ? 21.708 0.952 -11.744 1.00 82.12 98 HIS A N 1
ATOM 778 C CA . HIS A 1 98 ? 22.583 -0.203 -11.580 1.00 82.12 98 HIS A CA 1
ATOM 779 C C . HIS A 1 98 ? 22.648 -1.055 -12.862 1.00 82.12 98 HIS A C 1
ATOM 781 O O . HIS A 1 98 ? 23.727 -1.509 -13.257 1.00 82.12 98 HIS A O 1
ATOM 787 N N . TRP A 1 99 ? 21.521 -1.230 -13.562 1.00 77.50 99 TRP A N 1
ATOM 788 C CA . TRP A 1 99 ? 21.487 -1.939 -14.847 1.00 77.50 99 TRP A CA 1
ATOM 789 C C . TRP A 1 99 ? 22.198 -1.170 -15.968 1.00 77.50 99 TRP A C 1
ATOM 791 O O . TRP A 1 99 ? 22.993 -1.772 -16.691 1.00 77.50 99 TRP A O 1
ATOM 801 N N . SER A 1 100 ? 22.006 0.150 -16.054 1.00 80.44 100 SER A N 1
ATOM 802 C CA . SER A 1 100 ? 22.695 1.017 -17.027 1.00 80.44 100 SER A CA 1
ATOM 803 C C . SER A 1 100 ? 24.226 0.952 -16.886 1.00 80.44 100 SER A C 1
ATOM 805 O O . SER A 1 100 ? 24.959 0.791 -17.865 1.00 80.44 100 SER A O 1
ATOM 807 N N . LYS A 1 101 ? 24.738 0.962 -15.646 1.00 76.38 101 LYS A N 1
ATOM 808 C CA . LYS A 1 101 ? 26.180 0.827 -15.362 1.00 76.38 101 LYS A CA 1
ATOM 809 C C . LYS A 1 101 ? 26.742 -0.542 -15.778 1.00 76.38 101 LYS A C 1
ATOM 811 O O . LYS A 1 101 ? 27.908 -0.638 -16.163 1.00 76.38 101 LYS A O 1
ATOM 816 N N . LYS A 1 102 ? 25.929 -1.603 -15.731 1.00 65.50 102 LYS A N 1
ATOM 817 C CA . LYS A 1 102 ? 26.339 -2.984 -16.042 1.00 65.50 102 LYS A CA 1
ATOM 818 C C . LYS A 1 102 ? 26.310 -3.301 -17.540 1.00 65.50 102 LYS A C 1
ATOM 820 O O . LYS A 1 102 ? 27.156 -4.066 -18.008 1.00 65.50 102 LYS A O 1
ATOM 825 N N . GLU A 1 103 ? 25.398 -2.690 -18.293 1.00 59.09 103 GLU A N 1
ATOM 826 C CA . GLU A 1 103 ? 25.336 -2.794 -19.759 1.00 59.09 103 GLU A CA 1
ATOM 827 C C . GLU A 1 103 ? 26.616 -2.253 -20.415 1.00 59.09 103 GLU A C 1
ATOM 829 O O . GLU A 1 103 ? 27.191 -2.902 -21.288 1.00 59.09 103 GLU A O 1
ATOM 834 N N . ASN A 1 104 ? 27.170 -1.161 -19.880 1.00 57.22 104 ASN A N 1
ATOM 835 C CA . ASN A 1 104 ? 28.461 -0.614 -20.314 1.00 57.22 104 ASN A CA 1
ATOM 836 C C . ASN A 1 104 ? 29.677 -1.514 -19.987 1.00 57.22 104 ASN A C 1
ATOM 838 O O . ASN A 1 104 ? 30.777 -1.261 -20.477 1.00 57.22 104 ASN A O 1
ATOM 842 N N . SER A 1 105 ? 29.503 -2.567 -19.177 1.00 59.66 105 SER A N 1
ATOM 843 C CA . SER A 1 105 ? 30.572 -3.465 -18.704 1.00 59.66 105 SER A CA 1
ATOM 844 C C . SER A 1 105 ? 30.519 -4.876 -19.323 1.00 59.66 105 SER A C 1
ATOM 846 O O . SER A 1 105 ? 31.545 -5.556 -19.414 1.00 59.66 105 SER A O 1
ATOM 848 N N . SER A 1 106 ? 29.363 -5.330 -19.825 1.00 56.47 106 SER A N 1
ATOM 849 C CA . SER A 1 106 ? 29.174 -6.707 -20.311 1.00 56.47 106 SER A CA 1
ATOM 850 C C . SER A 1 106 ? 29.012 -6.813 -21.833 1.00 56.47 106 SER A C 1
ATOM 852 O O . SER A 1 106 ? 27.955 -6.536 -22.380 1.00 56.47 106 SER A O 1
ATOM 854 N N . ARG A 1 107 ? 30.016 -7.379 -22.523 1.00 54.91 107 ARG A N 1
ATOM 855 C CA . ARG A 1 107 ? 29.937 -7.832 -23.937 1.00 54.91 107 ARG A CA 1
ATOM 856 C C . ARG A 1 107 ? 29.112 -9.121 -24.133 1.00 54.91 107 ARG A C 1
ATOM 858 O O . ARG A 1 107 ? 29.397 -9.905 -25.039 1.00 54.91 107 ARG A O 1
ATOM 865 N N . ARG A 1 108 ? 28.147 -9.413 -23.258 1.00 55.75 108 ARG A N 1
ATOM 866 C CA . ARG A 1 108 ? 27.283 -10.596 -23.390 1.00 55.75 108 ARG A CA 1
ATOM 867 C C . ARG A 1 108 ? 25.924 -10.162 -23.935 1.00 55.75 108 ARG A C 1
ATOM 869 O O . ARG A 1 108 ? 25.392 -9.180 -23.426 1.00 55.75 108 ARG A O 1
ATOM 876 N N . PRO A 1 109 ? 25.368 -10.860 -24.945 1.00 49.59 109 PRO A N 1
ATOM 877 C CA . PRO A 1 109 ? 24.053 -10.518 -25.469 1.00 49.59 109 PRO A CA 1
ATOM 878 C C . PRO A 1 109 ? 23.033 -10.565 -24.326 1.00 49.59 109 PRO A C 1
ATOM 880 O O . PRO A 1 109 ? 23.163 -11.448 -23.467 1.00 49.59 109 PRO A O 1
ATOM 883 N N . PRO A 1 110 ? 22.023 -9.678 -24.306 1.00 55.69 110 PRO A N 1
ATOM 884 C CA . PRO A 1 110 ? 20.942 -9.776 -23.342 1.00 55.69 110 PRO A CA 1
ATOM 885 C C . PRO A 1 110 ? 20.345 -11.173 -23.472 1.00 55.69 110 PRO A C 1
ATOM 887 O O . PRO A 1 110 ? 19.922 -11.576 -24.558 1.00 55.69 110 PRO A O 1
ATOM 890 N N . HIS A 1 111 ? 20.352 -11.948 -22.389 1.00 54.69 111 HIS A N 1
ATOM 891 C CA . HIS A 1 111 ? 19.554 -13.161 -22.357 1.00 54.69 111 HIS A CA 1
ATOM 892 C C . HIS A 1 111 ? 18.110 -12.713 -22.572 1.00 54.69 111 HIS A C 1
ATOM 894 O O . HIS A 1 111 ? 17.536 -12.031 -21.728 1.00 54.69 111 HIS A O 1
ATOM 900 N N . HIS A 1 112 ? 17.565 -13.016 -23.751 1.00 47.34 112 HIS A N 1
ATOM 901 C CA . HIS A 1 112 ? 16.181 -12.737 -24.092 1.00 47.34 112 HIS A CA 1
ATOM 902 C C . HIS A 1 112 ? 15.292 -13.464 -23.083 1.00 47.34 112 HIS A C 1
ATOM 904 O O . HIS A 1 112 ? 15.038 -14.662 -23.205 1.00 47.34 112 HIS A O 1
ATOM 910 N N . HIS A 1 113 ? 14.852 -12.739 -22.057 1.00 51.50 113 HIS A N 1
ATOM 911 C CA . HIS A 1 113 ? 13.822 -13.208 -21.154 1.00 51.50 113 HIS A CA 1
ATOM 912 C C . HIS A 1 113 ? 12.554 -13.378 -21.987 1.00 51.50 113 HIS A C 1
ATOM 914 O O . HIS A 1 113 ? 12.030 -12.432 -22.574 1.00 51.50 113 HIS A O 1
ATOM 920 N N . HIS A 1 114 ? 12.144 -14.636 -22.125 1.00 46.97 114 HIS A N 1
ATOM 921 C CA . HIS A 1 114 ? 10.954 -15.047 -22.846 1.00 46.97 114 HIS A CA 1
ATOM 922 C C . HIS A 1 114 ? 9.736 -14.206 -22.441 1.00 46.97 114 HIS A C 1
ATOM 924 O O . HIS A 1 114 ? 9.602 -13.827 -21.280 1.00 46.97 114 HIS A O 1
ATOM 930 N N . ARG A 1 115 ? 8.861 -13.967 -23.428 1.00 45.53 115 ARG A N 1
ATOM 931 C CA . ARG A 1 115 ? 7.532 -13.329 -23.369 1.00 45.53 115 ARG A CA 1
ATOM 932 C C . ARG A 1 115 ? 6.603 -13.939 -22.300 1.00 45.53 115 ARG A C 1
ATOM 934 O O . ARG A 1 115 ? 5.589 -14.550 -22.624 1.00 45.53 115 ARG A O 1
ATOM 941 N N . HIS A 1 116 ? 6.932 -13.770 -21.033 1.00 50.53 116 HIS A N 1
ATOM 942 C CA . HIS A 1 116 ? 6.029 -13.979 -19.915 1.00 50.53 116 HIS A CA 1
ATOM 943 C C . HIS A 1 116 ? 5.594 -12.595 -19.462 1.00 50.53 116 HIS A C 1
ATOM 945 O O . HIS A 1 116 ? 6.453 -11.740 -19.272 1.00 50.53 116 HIS A O 1
ATOM 951 N N . HIS A 1 117 ? 4.280 -12.376 -19.376 1.00 55.16 117 HIS A N 1
ATOM 952 C CA . HIS A 1 117 ? 3.647 -11.160 -18.862 1.00 55.16 117 HIS A CA 1
ATOM 953 C C . HIS A 1 117 ? 4.538 -10.493 -17.806 1.00 55.16 117 HIS A C 1
ATOM 955 O O . HIS A 1 117 ? 4.738 -11.055 -16.730 1.00 55.16 117 HIS A O 1
ATOM 961 N N . HIS A 1 118 ? 5.170 -9.373 -18.169 1.00 71.69 118 HIS A N 1
ATOM 962 C CA . HIS A 1 118 ? 6.170 -8.729 -17.326 1.00 71.69 118 HIS A CA 1
ATOM 963 C C . HIS A 1 118 ? 5.445 -8.114 -16.134 1.00 71.69 118 HIS A C 1
ATOM 965 O O . HIS A 1 118 ? 4.883 -7.028 -16.231 1.00 71.69 118 HIS A O 1
ATOM 971 N N . CYS A 1 119 ? 5.403 -8.849 -15.028 1.00 85.44 119 CYS A N 1
ATOM 972 C CA . CYS A 1 119 ? 4.892 -8.335 -13.770 1.00 85.44 119 CYS A CA 1
ATOM 973 C C . CYS A 1 119 ? 5.750 -7.133 -13.371 1.00 85.44 119 CYS A C 1
ATOM 975 O O . CYS A 1 119 ? 6.979 -7.211 -13.421 1.00 85.44 119 CYS A O 1
ATOM 977 N N . SER A 1 120 ? 5.098 -6.018 -13.052 1.00 88.94 120 SER A N 1
ATOM 978 C CA . SER A 1 120 ? 5.751 -4.763 -12.707 1.00 88.94 120 SER A CA 1
ATOM 979 C C . SER A 1 120 ? 6.491 -4.926 -11.376 1.00 88.94 120 SER A C 1
ATOM 981 O O . SER A 1 120 ? 5.842 -5.160 -10.349 1.00 88.94 120 SER A O 1
ATOM 983 N N . PRO A 1 121 ? 7.831 -4.786 -11.350 1.00 89.94 121 PRO A N 1
ATOM 984 C CA . PRO A 1 121 ? 8.577 -4.799 -10.096 1.00 89.94 121 PRO A CA 1
ATOM 985 C C . PRO A 1 121 ? 8.134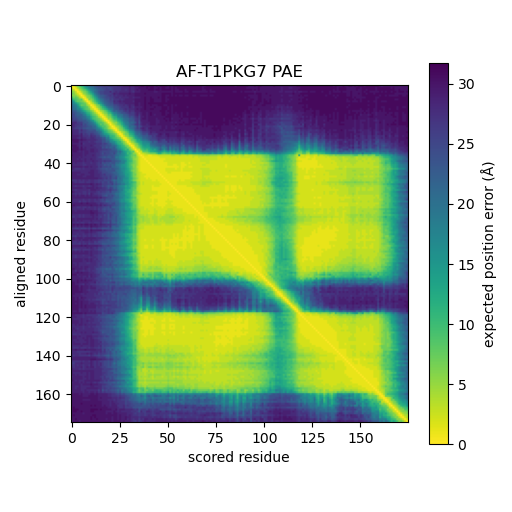 -3.662 -9.168 1.00 89.94 121 PRO A C 1
ATOM 987 O O . PRO A 1 121 ? 7.997 -3.882 -7.968 1.00 89.94 121 PRO A O 1
ATOM 990 N N . GLN A 1 122 ? 7.816 -2.490 -9.733 1.00 92.69 122 GLN A N 1
ATOM 991 C CA . GLN A 1 122 ? 7.298 -1.337 -8.993 1.00 92.69 122 GLN A CA 1
ATOM 992 C C . GLN A 1 122 ? 5.998 -1.679 -8.260 1.00 92.69 122 GLN A C 1
ATOM 994 O O . GLN A 1 122 ? 5.883 -1.408 -7.070 1.00 92.69 122 GLN A O 1
ATOM 999 N N . ALA A 1 123 ? 5.056 -2.348 -8.939 1.00 93.88 123 ALA A N 1
ATOM 1000 C CA . ALA A 1 123 ? 3.800 -2.776 -8.324 1.00 93.88 123 ALA A CA 1
ATOM 1001 C C . ALA A 1 123 ? 4.046 -3.706 -7.127 1.00 93.88 123 ALA A C 1
ATOM 1003 O O . ALA A 1 123 ? 3.399 -3.575 -6.090 1.00 93.88 123 ALA A O 1
ATOM 1004 N N . GLY A 1 124 ? 5.003 -4.631 -7.262 1.00 92.56 124 GLY A N 1
ATOM 1005 C CA . GLY A 1 124 ? 5.401 -5.530 -6.182 1.00 92.56 124 GLY A CA 1
ATOM 1006 C C . GLY A 1 124 ? 5.969 -4.793 -4.970 1.00 92.56 124 GLY A C 1
ATOM 1007 O O . GLY A 1 124 ? 5.548 -5.061 -3.846 1.00 92.56 124 GLY A O 1
ATOM 1008 N N . ILE A 1 125 ? 6.889 -3.854 -5.205 1.00 92.81 125 ILE A N 1
ATOM 1009 C CA . ILE A 1 125 ? 7.523 -3.043 -4.157 1.00 92.81 125 ILE A CA 1
ATOM 1010 C C . ILE A 1 125 ? 6.479 -2.186 -3.438 1.00 92.81 125 ILE A C 1
ATOM 1012 O O . ILE A 1 125 ? 6.375 -2.253 -2.214 1.00 92.81 125 ILE A O 1
ATOM 1016 N N . MET A 1 126 ? 5.678 -1.435 -4.200 1.00 95.12 126 MET A N 1
ATOM 1017 C CA . MET A 1 126 ? 4.649 -0.542 -3.670 1.00 95.12 126 MET A CA 1
ATOM 1018 C C . MET A 1 126 ? 3.648 -1.304 -2.797 1.00 95.12 126 MET A C 1
ATOM 1020 O O . MET A 1 126 ? 3.416 -0.925 -1.653 1.00 95.12 126 MET A O 1
ATOM 1024 N N . PHE A 1 127 ? 3.080 -2.400 -3.312 1.00 95.19 127 PHE A N 1
ATOM 1025 C CA . PHE A 1 127 ? 2.061 -3.157 -2.587 1.00 95.19 127 PHE A CA 1
ATOM 1026 C C . PHE A 1 127 ? 2.621 -3.814 -1.325 1.00 95.19 127 PHE A C 1
ATOM 1028 O O . PHE A 1 127 ? 2.001 -3.736 -0.269 1.00 95.19 127 PHE A O 1
ATOM 1035 N N . HIS A 1 128 ? 3.795 -4.448 -1.411 1.00 92.69 128 HIS A N 1
ATOM 1036 C CA . HIS A 1 128 ? 4.392 -5.093 -0.244 1.00 92.69 128 HIS A CA 1
ATOM 1037 C C . HIS A 1 128 ? 4.711 -4.074 0.853 1.00 92.69 128 HIS A C 1
ATOM 1039 O O . HIS A 1 128 ? 4.315 -4.282 1.994 1.00 92.69 128 HIS A O 1
ATOM 1045 N N . CYS A 1 129 ? 5.341 -2.951 0.498 1.00 94.56 129 CYS A N 1
ATOM 1046 C CA . CYS A 1 129 ? 5.603 -1.862 1.434 1.00 94.56 129 CYS A CA 1
ATOM 1047 C C . CYS A 1 129 ? 4.303 -1.366 2.089 1.00 94.56 129 CYS A C 1
ATOM 1049 O O . CYS A 1 129 ? 4.240 -1.265 3.312 1.00 94.56 129 CYS A O 1
ATOM 1051 N N . ALA A 1 130 ? 3.243 -1.132 1.305 1.00 95.69 130 ALA A N 1
ATOM 1052 C CA . ALA A 1 130 ? 1.993 -0.599 1.839 1.00 95.69 130 ALA A CA 1
ATOM 1053 C C . ALA A 1 130 ? 1.344 -1.561 2.844 1.00 95.69 130 ALA A C 1
ATOM 1055 O O . ALA A 1 130 ? 0.906 -1.137 3.910 1.00 95.69 130 ALA A O 1
ATOM 1056 N N . MET A 1 131 ? 1.343 -2.865 2.547 1.00 93.75 131 MET A N 1
ATOM 1057 C CA . MET A 1 131 ? 0.820 -3.885 3.464 1.00 93.75 131 MET A CA 1
ATOM 1058 C C . MET A 1 131 ? 1.627 -3.976 4.758 1.00 93.75 131 MET A C 1
ATOM 1060 O O . MET A 1 131 ? 1.038 -4.106 5.827 1.00 93.75 131 MET A O 1
ATOM 1064 N N . MET A 1 132 ? 2.955 -3.872 4.677 1.00 92.06 132 MET A N 1
ATOM 1065 C CA . MET A 1 132 ? 3.817 -3.874 5.860 1.00 92.06 132 MET A CA 1
ATOM 1066 C C . MET A 1 132 ? 3.568 -2.642 6.736 1.00 92.06 132 MET A C 1
ATOM 1068 O O . MET A 1 132 ? 3.387 -2.782 7.944 1.00 92.06 132 MET A O 1
ATOM 1072 N N . ASN A 1 133 ? 3.494 -1.451 6.134 1.00 93.06 133 ASN A N 1
ATOM 1073 C CA . ASN A 1 133 ? 3.228 -0.208 6.859 1.00 93.06 133 ASN A CA 1
ATOM 1074 C C . ASN A 1 133 ? 1.848 -0.225 7.520 1.00 93.06 133 ASN A C 1
ATOM 1076 O O . ASN A 1 133 ? 1.734 0.060 8.710 1.00 93.06 133 ASN A O 1
ATOM 1080 N N . THR A 1 134 ? 0.815 -0.647 6.786 1.00 94.19 134 THR A N 1
ATOM 1081 C CA . THR A 1 134 ? -0.537 -0.770 7.341 1.00 94.19 134 THR A CA 1
ATOM 1082 C C . THR A 1 134 ? -0.595 -1.793 8.474 1.00 94.19 134 THR A C 1
ATOM 1084 O O . THR A 1 134 ? -1.257 -1.545 9.475 1.00 94.19 134 THR A O 1
ATOM 1087 N N . PHE A 1 135 ? 0.112 -2.923 8.360 1.00 93.75 135 PHE A N 1
ATOM 1088 C CA . PHE A 1 135 ? 0.150 -3.932 9.420 1.00 93.75 135 PHE A CA 1
ATOM 1089 C C . PHE A 1 135 ? 0.782 -3.392 10.707 1.00 93.75 135 PHE A C 1
ATOM 1091 O O . PHE A 1 135 ? 0.207 -3.546 11.782 1.00 93.75 135 PHE A O 1
ATOM 1098 N N . LYS A 1 136 ? 1.932 -2.715 10.602 1.00 91.06 136 LYS A N 1
ATOM 1099 C CA . LYS A 1 136 ? 2.619 -2.115 11.757 1.00 91.06 136 LYS A CA 1
ATOM 1100 C C . LYS A 1 136 ? 1.773 -1.046 12.451 1.00 91.06 136 LYS A C 1
ATOM 1102 O O . LYS A 1 136 ? 1.761 -0.971 13.675 1.00 91.06 136 LYS A O 1
ATOM 1107 N N . GLN A 1 137 ? 1.053 -0.249 11.666 1.00 92.50 137 GLN A N 1
ATOM 1108 C CA . GLN A 1 137 ? 0.221 0.855 12.146 1.00 92.50 137 GLN A CA 1
ATOM 1109 C C . GLN A 1 137 ? -1.230 0.442 12.436 1.00 92.50 137 GLN A C 1
ATOM 1111 O O . GLN A 1 137 ? -2.071 1.304 12.677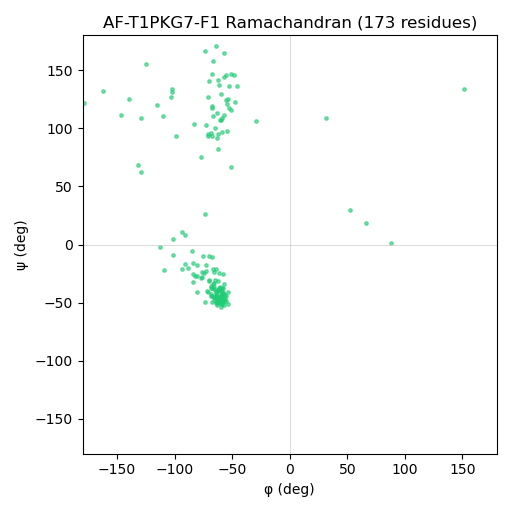 1.00 92.50 137 GLN A O 1
ATOM 1116 N N . CYS A 1 138 ? -1.547 -0.857 12.398 1.00 93.75 138 CYS A N 1
ATOM 1117 C CA . CYS A 1 138 ? -2.904 -1.347 12.606 1.00 93.75 138 CYS A CA 1
ATOM 1118 C C . CYS A 1 138 ? -3.458 -0.846 13.960 1.00 93.75 138 CYS A C 1
ATOM 1120 O O . CYS A 1 138 ? -2.810 -1.075 14.986 1.00 93.75 138 CYS A O 1
ATOM 1122 N N . PRO A 1 139 ? -4.620 -0.162 13.986 1.00 93.69 139 PRO A N 1
ATOM 1123 C CA . PRO A 1 139 ? -5.203 0.354 15.219 1.00 93.69 139 PRO A CA 1
ATOM 1124 C C . PRO A 1 139 ? -5.565 -0.758 16.204 1.00 93.69 139 PRO A C 1
ATOM 1126 O O . PRO A 1 139 ? -6.128 -1.783 15.818 1.00 93.69 139 PRO A O 1
ATOM 1129 N N . ASP A 1 140 ? -5.339 -0.510 17.494 1.00 93.62 140 ASP A N 1
ATOM 1130 C CA . ASP A 1 140 ? -5.662 -1.469 18.560 1.00 93.62 140 ASP A CA 1
ATOM 1131 C C . ASP A 1 140 ? -7.165 -1.792 18.633 1.00 93.62 140 ASP A C 1
ATOM 1133 O O . ASP A 1 140 ? -7.553 -2.866 19.080 1.00 93.62 140 ASP A O 1
ATOM 1137 N N . SER A 1 141 ? -8.018 -0.882 18.157 1.00 93.81 141 SER A N 1
ATOM 1138 C CA . SER A 1 141 ? -9.477 -1.041 18.089 1.00 93.81 141 SER A CA 1
ATOM 1139 C C . SER A 1 141 ? -9.936 -2.189 17.188 1.00 93.81 141 SER A C 1
ATOM 1141 O O . SER A 1 141 ? -10.970 -2.794 17.473 1.00 93.81 141 SER A O 1
ATOM 1143 N N . ILE A 1 142 ? -9.184 -2.498 16.127 1.00 93.94 142 ILE A N 1
ATOM 1144 C CA . ILE A 1 142 ? -9.487 -3.582 15.171 1.00 93.94 142 ILE A CA 1
ATOM 1145 C C . ILE A 1 142 ? -8.471 -4.721 15.237 1.00 93.94 142 ILE A C 1
ATOM 1147 O O . ILE A 1 142 ? -8.588 -5.719 14.522 1.00 93.94 142 ILE A O 1
ATOM 1151 N N . TRP A 1 143 ? -7.462 -4.565 16.087 1.00 95.06 143 TRP A N 1
ATOM 1152 C CA . TRP A 1 143 ? -6.452 -5.569 16.329 1.00 95.06 143 TRP A CA 1
ATOM 1153 C C . TRP A 1 143 ? -7.038 -6.765 17.084 1.00 95.06 143 TRP A C 1
ATOM 1155 O O . TRP A 1 143 ? -7.841 -6.628 18.007 1.00 95.06 143 TRP A O 1
ATOM 1165 N N . SER A 1 144 ? -6.610 -7.965 16.701 1.00 95.62 144 SER A N 1
ATOM 1166 C CA . SER A 1 144 ? -6.953 -9.184 17.427 1.00 95.62 144 SER A CA 1
ATOM 1167 C C . SER A 1 144 ? -5.996 -9.356 18.603 1.00 95.62 144 SER A C 1
ATOM 1169 O O . SER A 1 144 ? -4.859 -9.779 18.410 1.00 95.62 144 SER A O 1
ATOM 1171 N N . ASP A 1 145 ? -6.461 -9.056 19.815 1.00 95.12 145 ASP A N 1
ATOM 1172 C CA . ASP A 1 145 ? -5.665 -9.159 21.044 1.00 95.12 145 ASP A CA 1
ATOM 1173 C C . ASP A 1 145 ? -5.534 -10.617 21.526 1.00 95.12 145 ASP A C 1
ATOM 1175 O O . ASP A 1 145 ? -6.211 -11.070 22.452 1.00 95.12 145 ASP A O 1
ATOM 1179 N N . THR A 1 146 ? -4.693 -11.386 20.832 1.00 97.12 146 THR A N 1
ATOM 1180 C CA . THR A 1 146 ? -4.249 -12.721 21.259 1.00 97.12 146 THR A CA 1
ATOM 1181 C C . THR A 1 146 ? -2.730 -12.775 21.309 1.00 97.12 146 THR A C 1
ATOM 1183 O O . THR A 1 146 ? -2.053 -12.051 20.574 1.00 97.12 146 THR A O 1
ATOM 1186 N N . ASP A 1 147 ? -2.187 -13.678 22.127 1.00 97.44 147 ASP A N 1
ATOM 1187 C CA . ASP A 1 147 ? -0.740 -13.874 22.256 1.00 97.44 147 ASP A CA 1
ATOM 1188 C C . ASP A 1 147 ? -0.083 -14.128 20.892 1.00 97.44 147 ASP A C 1
ATOM 1190 O O . ASP A 1 147 ? 0.980 -13.590 20.590 1.00 97.44 147 ASP A O 1
ATOM 1194 N N . GLU A 1 148 ? -0.714 -14.923 20.024 1.00 96.44 148 GLU A N 1
ATOM 1195 C CA . GLU A 1 148 ? -0.184 -15.209 18.691 1.00 96.44 148 GLU A CA 1
ATOM 1196 C C . GLU A 1 148 ? -0.102 -13.957 17.817 1.00 96.44 148 GLU A C 1
ATOM 1198 O O . GLU A 1 148 ? 0.915 -13.740 17.160 1.00 96.44 148 GLU A O 1
ATOM 1203 N N . CYS A 1 149 ? -1.146 -13.126 17.805 1.00 95.56 149 CYS A N 1
ATOM 1204 C CA . CYS A 1 149 ? -1.144 -11.885 17.043 1.00 95.56 149 CYS A CA 1
ATOM 1205 C C . CYS A 1 149 ? -0.100 -10.915 17.605 1.00 95.56 149 CYS A C 1
ATOM 1207 O O . CYS A 1 149 ? 0.716 -10.400 16.838 1.00 95.56 149 CYS A O 1
ATOM 1209 N N . ASN A 1 150 ? -0.078 -10.714 18.923 1.00 95.25 150 ASN A N 1
ATOM 1210 C CA . ASN A 1 150 ? 0.827 -9.779 19.593 1.00 95.25 150 ASN A CA 1
ATOM 1211 C C . ASN A 1 150 ? 2.301 -10.131 19.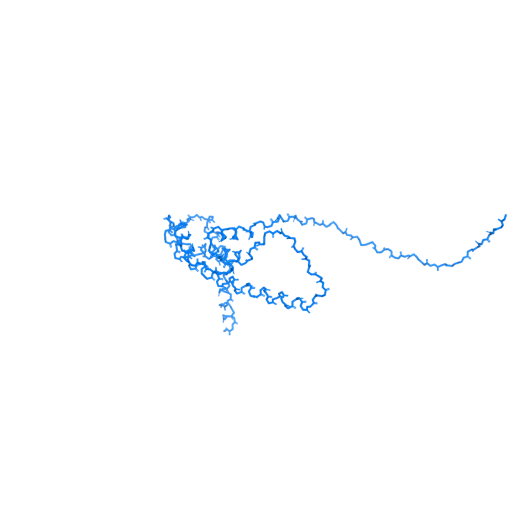338 1.00 95.25 150 ASN A C 1
ATOM 1213 O O . ASN A 1 150 ? 3.056 -9.271 18.893 1.00 95.25 150 ASN A O 1
ATOM 1217 N N . ASN A 1 151 ? 2.671 -11.412 19.446 1.00 95.06 151 ASN A N 1
ATOM 1218 C CA . ASN A 1 151 ? 4.022 -11.880 19.113 1.00 95.06 151 ASN A CA 1
ATOM 1219 C C . ASN A 1 151 ? 4.411 -11.583 17.652 1.00 95.06 151 ASN A C 1
ATOM 1221 O O . ASN A 1 151 ? 5.560 -11.258 17.358 1.00 95.06 151 ASN A O 1
ATOM 1225 N N . VAL A 1 152 ? 3.468 -11.703 16.707 1.00 94.12 152 VAL A N 1
ATOM 1226 C CA . VAL A 1 152 ? 3.729 -11.373 15.296 1.00 94.12 152 VAL A CA 1
ATOM 1227 C C . VAL A 1 152 ? 3.876 -9.863 15.115 1.00 94.12 152 VAL A C 1
ATOM 1229 O O . VAL A 1 152 ? 4.766 -9.431 14.388 1.00 94.12 152 VAL A O 1
ATOM 1232 N N . ARG A 1 153 ? 3.048 -9.046 15.771 1.00 92.12 153 ARG A N 1
ATOM 1233 C CA . ARG A 1 153 ? 3.162 -7.581 15.706 1.00 92.12 153 ARG A CA 1
ATOM 1234 C C . ARG A 1 153 ? 4.512 -7.105 16.223 1.00 92.12 153 ARG A C 1
ATOM 1236 O O . ARG A 1 153 ? 5.185 -6.360 15.519 1.00 92.12 153 ARG A O 1
ATOM 1243 N N . GLU A 1 154 ? 4.918 -7.596 17.390 1.00 92.00 154 GLU A N 1
ATOM 1244 C CA . GLU A 1 154 ? 6.220 -7.307 17.999 1.00 92.00 154 GLU A CA 1
ATOM 1245 C C . GLU A 1 154 ? 7.361 -7.718 17.067 1.00 92.00 154 GLU A C 1
ATOM 1247 O O . GLU A 1 154 ? 8.208 -6.894 16.735 1.00 92.00 154 GLU A O 1
ATOM 1252 N N . TYR A 1 155 ? 7.322 -8.935 16.513 1.00 91.88 155 TYR A N 1
ATOM 1253 C CA . TYR A 1 155 ? 8.330 -9.388 15.551 1.00 91.88 155 TYR A CA 1
ATOM 1254 C C . TYR A 1 155 ? 8.446 -8.469 14.323 1.00 91.88 155 TYR A C 1
ATOM 1256 O O . TYR A 1 155 ? 9.550 -8.174 13.869 1.00 91.88 155 TYR A O 1
ATOM 1264 N N . PHE A 1 156 ? 7.325 -8.009 13.761 1.00 89.31 156 PHE A N 1
ATOM 1265 C CA . PHE A 1 156 ? 7.343 -7.122 12.593 1.00 89.31 156 PHE A CA 1
ATOM 1266 C C . PHE A 1 156 ? 7.858 -5.719 12.924 1.00 89.31 156 PHE A C 1
ATOM 1268 O O . PHE A 1 156 ? 8.451 -5.083 12.052 1.00 89.31 156 PHE A O 1
ATOM 1275 N N . ILE A 1 157 ? 7.623 -5.236 14.144 1.00 86.69 157 ILE A N 1
ATOM 1276 C CA . ILE A 1 157 ? 8.118 -3.940 14.613 1.00 86.69 157 ILE A CA 1
ATOM 1277 C C . ILE A 1 157 ? 9.623 -4.024 14.893 1.00 86.69 157 ILE A C 1
ATOM 1279 O O . ILE A 1 157 ? 10.369 -3.209 14.365 1.00 86.69 157 ILE A O 1
ATOM 1283 N N . GLU A 1 158 ? 10.076 -5.036 15.635 1.00 87.88 158 GLU A N 1
ATOM 1284 C CA . GLU A 1 158 ? 11.467 -5.146 16.096 1.00 87.88 158 GLU A CA 1
ATOM 1285 C C . GLU A 1 158 ? 12.431 -5.692 15.033 1.00 87.88 158 GLU A C 1
ATOM 1287 O O . GLU A 1 158 ? 13.563 -5.236 14.920 1.00 87.88 158 GLU A O 1
ATOM 1292 N N . CYS A 1 159 ? 12.023 -6.700 14.253 1.00 86.38 159 CYS A N 1
ATOM 1293 C CA . CYS A 1 159 ? 12.948 -7.446 13.384 1.00 86.38 159 CYS A CA 1
ATOM 1294 C C . CYS A 1 159 ? 12.893 -7.034 11.909 1.00 86.38 159 CYS A C 1
ATOM 1296 O O . CYS A 1 159 ? 13.701 -7.505 11.105 1.00 86.38 159 CYS A O 1
ATOM 129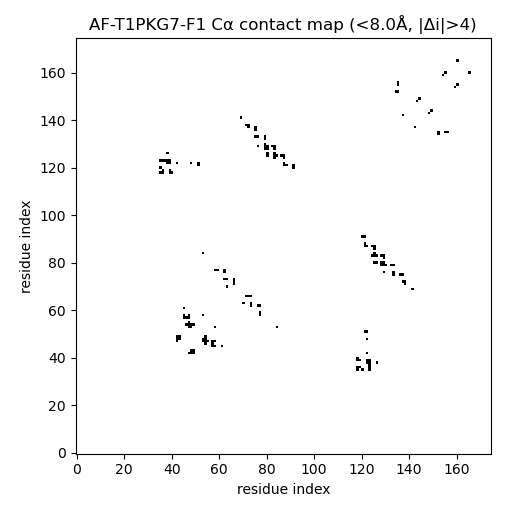8 N N . MET A 1 160 ? 11.921 -6.211 11.521 1.00 81.50 160 MET A N 1
ATOM 1299 C CA . MET A 1 160 ? 11.785 -5.712 10.152 1.00 81.50 160 MET A CA 1
ATOM 1300 C C . MET A 1 160 ? 11.628 -4.192 10.160 1.00 81.50 160 MET A C 1
ATOM 1302 O O . MET A 1 160 ? 10.576 -3.713 9.731 1.00 81.50 160 MET A O 1
ATOM 1306 N N . PRO A 1 161 ? 12.628 -3.431 10.647 1.00 66.38 161 PRO A N 1
ATOM 1307 C CA . PRO A 1 161 ? 12.558 -1.974 10.718 1.00 66.38 161 PRO A CA 1
ATOM 1308 C C . PRO A 1 161 ? 12.250 -1.375 9.344 1.00 66.38 161 PRO A C 1
ATOM 1310 O O . PRO A 1 161 ? 12.598 -1.935 8.297 1.00 66.38 161 PRO A O 1
ATOM 1313 N N . SER A 1 162 ? 11.500 -0.275 9.336 1.00 61.66 162 SER A N 1
ATOM 1314 C CA . SER A 1 162 ? 11.311 0.485 8.108 1.00 61.66 162 SER A CA 1
ATOM 1315 C C . SER A 1 162 ? 12.654 1.106 7.687 1.00 61.66 162 SER A C 1
ATOM 1317 O O . SER A 1 162 ? 13.547 1.248 8.516 1.00 61.66 162 SER A O 1
ATOM 1319 N N . PRO A 1 163 ? 12.839 1.462 6.405 1.00 57.84 163 PRO A N 1
ATOM 1320 C CA . PRO A 1 163 ? 14.049 2.160 5.975 1.00 57.84 163 PRO A CA 1
ATOM 1321 C C . PRO A 1 163 ? 14.290 3.481 6.715 1.00 57.84 163 PRO A C 1
ATOM 1323 O O . PRO A 1 163 ? 15.434 3.890 6.805 1.00 57.84 163 PRO A O 1
ATOM 1326 N N . ASP A 1 164 ? 13.233 4.115 7.232 1.00 55.62 164 ASP A N 1
ATOM 1327 C CA . ASP A 1 164 ? 13.330 5.404 7.925 1.00 55.62 164 ASP A CA 1
ATOM 1328 C C . ASP A 1 164 ? 13.906 5.217 9.343 1.00 55.62 164 ASP A C 1
ATOM 1330 O O . ASP A 1 164 ? 14.611 6.083 9.837 1.00 55.62 164 ASP A O 1
ATOM 1334 N N . ASP A 1 165 ? 13.702 4.040 9.952 1.00 55.03 165 ASP A N 1
ATOM 1335 C CA . ASP A 1 165 ? 14.247 3.700 11.276 1.00 55.0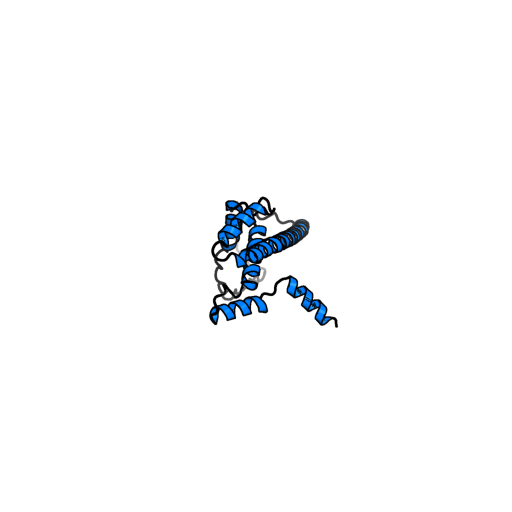3 165 ASP A CA 1
ATOM 1336 C C . ASP A 1 165 ? 15.762 3.390 11.230 1.00 55.03 165 ASP A C 1
ATOM 1338 O O . ASP A 1 165 ? 16.388 3.223 12.270 1.00 55.03 165 ASP A O 1
ATOM 1342 N N . GLN A 1 166 ? 16.355 3.254 10.034 1.00 50.44 166 GLN A N 1
ATOM 1343 C CA . GLN A 1 166 ? 17.790 2.962 9.866 1.00 50.44 166 GLN A CA 1
ATOM 1344 C C . GLN A 1 166 ? 18.653 4.227 9.816 1.00 50.44 166 GLN A C 1
ATOM 1346 O O . GLN A 1 166 ? 19.853 4.135 10.052 1.00 50.44 166 GLN A O 1
ATOM 1351 N N . ASP A 1 167 ? 18.052 5.383 9.521 1.00 46.75 167 ASP A N 1
ATOM 1352 C CA . ASP A 1 167 ? 18.761 6.666 9.492 1.00 46.75 167 ASP A CA 1
ATOM 1353 C C . ASP A 1 167 ? 18.942 7.237 10.919 1.00 46.75 167 ASP A C 1
ATOM 1355 O O . ASP A 1 167 ? 19.930 7.918 11.185 1.00 46.75 167 ASP A O 1
ATOM 1359 N N . ASP A 1 168 ? 18.053 6.894 11.863 1.00 47.38 168 ASP A N 1
ATOM 1360 C CA . ASP A 1 168 ? 18.114 7.350 13.265 1.00 47.38 168 ASP A CA 1
ATOM 1361 C C . ASP A 1 168 ? 19.181 6.600 14.101 1.00 47.38 168 ASP A C 1
ATOM 1363 O O . ASP A 1 168 ? 19.751 7.166 15.035 1.00 47.38 168 ASP A O 1
ATOM 1367 N N . GLU A 1 169 ? 19.504 5.341 13.767 1.00 49.19 169 GLU A N 1
ATOM 1368 C CA . GLU A 1 169 ? 20.560 4.578 14.463 1.00 49.19 169 GLU A CA 1
ATOM 1369 C C . GLU A 1 169 ? 21.981 5.037 14.077 1.00 49.19 169 GLU A C 1
ATOM 1371 O O . GLU A 1 169 ? 22.907 4.887 14.875 1.00 49.19 169 GLU A O 1
ATOM 1376 N N . GLU A 1 170 ? 22.179 5.633 12.892 1.00 47.06 170 GLU A N 1
ATOM 1377 C CA . GLU A 1 170 ? 23.484 6.191 12.496 1.00 47.06 170 GLU A CA 1
ATOM 1378 C C . GLU A 1 170 ? 23.792 7.532 13.196 1.00 47.06 170 GLU A C 1
ATOM 1380 O O . GLU A 1 170 ? 24.965 7.861 13.372 1.00 47.06 170 GLU A O 1
ATOM 1385 N N . GLU A 1 171 ? 22.782 8.287 13.655 1.00 45.94 171 GLU A N 1
ATOM 1386 C CA . GLU A 1 171 ? 22.995 9.544 14.396 1.00 45.94 171 GLU A CA 1
ATOM 1387 C C . GLU A 1 171 ? 23.296 9.327 15.896 1.00 45.94 171 GLU A C 1
ATOM 1389 O O . GLU A 1 171 ? 24.018 10.132 16.486 1.00 45.94 171 GLU A O 1
ATOM 1394 N N . GLU A 1 172 ? 22.827 8.237 16.521 1.00 46.94 172 GLU A N 1
ATOM 1395 C CA . GLU A 1 172 ? 23.118 7.942 17.940 1.00 46.94 172 GLU A CA 1
ATOM 1396 C C . GLU A 1 172 ? 24.504 7.306 18.183 1.00 46.94 172 GLU A C 1
ATOM 1398 O O . GLU A 1 172 ? 25.009 7.352 19.306 1.00 46.94 172 GLU A O 1
ATOM 1403 N N . GLU A 1 173 ? 25.166 6.745 17.162 1.00 47.94 173 GLU A N 1
ATOM 1404 C CA . GLU A 1 173 ? 26.535 6.211 17.297 1.00 47.94 173 GLU A CA 1
ATOM 1405 C C . GLU A 1 173 ? 27.645 7.275 17.131 1.00 47.94 173 GLU A C 1
ATOM 1407 O O . GLU A 1 173 ? 28.822 6.975 17.367 1.00 47.94 173 GLU A O 1
ATOM 1412 N N . GLU A 1 174 ? 27.302 8.521 16.773 1.00 47.25 174 GLU A N 1
ATOM 1413 C CA . GLU A 1 174 ? 28.260 9.632 16.627 1.00 47.25 174 GLU A CA 1
ATOM 1414 C C . GLU A 1 174 ? 28.299 10.632 17.812 1.00 47.25 174 GLU A C 1
ATOM 1416 O O . GLU A 1 174 ? 29.073 11.596 17.745 1.00 47.25 174 GLU A O 1
ATOM 1421 N N . GLU A 1 175 ? 27.567 10.403 18.919 1.00 41.09 175 GLU A N 1
ATOM 1422 C CA . GLU A 1 175 ? 27.619 11.245 20.145 1.00 41.09 175 GLU A CA 1
ATOM 1423 C C . GLU A 1 175 ? 28.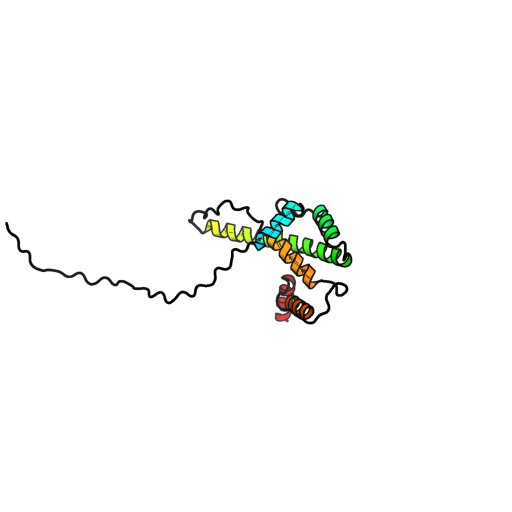418 10.653 21.330 1.00 41.09 175 GLU A C 1
ATOM 1425 O O . GLU A 1 175 ? 28.180 9.497 21.751 1.00 41.09 175 GLU A O 1
#

Solvent-accessible surface area (backbone atoms only — not comparable to full-atom values): 10810 Å² total; per-residue (Å²): 136,87,79,90,81,82,91,86,80,92,79,79,86,76,84,78,82,77,79,78,77,68,87,76,76,77,74,70,82,75,70,80,76,67,72,47,39,52,39,29,51,52,25,61,78,57,48,28,46,52,99,85,42,79,33,64,72,39,41,53,55,51,44,53,61,75,19,66,91,46,62,83,50,36,64,49,46,52,52,22,43,55,55,19,41,54,54,21,52,55,52,50,50,56,50,51,53,56,51,56,62,44,59,80,71,49,99,62,77,79,80,79,74,70,98,57,88,78,50,40,66,48,37,31,46,18,49,52,45,16,52,52,47,32,60,76,66,54,54,75,90,80,50,69,93,41,72,72,49,48,54,51,52,51,46,49,58,72,75,52,63,56,82,73,62,58,61,60,60,63,60,65,75,76,115

Secondary structure (DSSP, 8-state):
-----------PPP-------------------GGGTHHHHHHHHHTSEETTEE-HHHHHHHHHHHTSS-GGGHHHHHHHHHHHHHHHHHHHHHHHHHHHHHHTT--SPP----S-----HHHHHHHHHHHHHHHHT--TTTS--SHHHHHHHHHHHHSS--TTHHHHHHHHTT-

Radius of gyration: 28.31 Å; Cα contacts (8 Å, |Δi|>4): 92; chains: 1; bounding box: 76×70×70 Å

InterPro domains:
  IPR036728 Pheromone/general odorant binding protein superfamily [SSF47565] (31-87)
  IPR052295 Odorant-binding protein [PTHR21066] (31-162)
  IPR054577 OBP47-like domain [PF22651] (36-155)

Foldseek 3Di:
DDDDDDDDDDDDDDDDPPPPDDPDDPPDPPDPCPVLQVLLVVCVVQVQADPLDGDLVSQLVVLCVVCVVPVVLSVQLSVQLVVQSVVLVVVVVVVVVVVVVVVVVDPDPPPPPDPDDPRDNSSSSSVVSSVLSSLLVPDPVPQDPDPVSVVVSVCSPPVVPDPVVVVVVVVVVVD

Organism: Musca domestica (NCBI:txid7370)